Protein AF-A0A3B8V3L1-F1 (afdb_monomer_lite)

Radius of gyration: 25.11 Å; chains: 1; bounding box: 53×43×76 Å

Foldseek 3Di:
DDLLVVLVPDLPFWKAWEADPVPRDIDMDRHDPYPGGQHDNVGRGPDDQVNCVSNVVAQHDDPDQQSVCVSVVHPHRDDPDCPVVVVVVVLVVLLVCCVVVVVVLVVCCVVCVVCNLVSLVVVVVNCVRPVCCVCVVVPHDSDSVVSVVVNVVSVVVVVVVD

Secondary structure (DSSP, 8-state):
--HHHHHTT-TT--EEEEE-TTT--EEEESSS-SSEEEE-SS-S----HHHHHHTTS-S---SSHHHHHHHTT-SS---S-SHHHHHHHHHHHHHHHHHHHHHHHHHHHHH-GGGHHHHHHHHHHHHHHHHHIIIIIS---S--HHHHHHHHHHHHHHHTT-

pLDDT: mean 88.33, std 8.72, range [51.25, 97.56]

Sequence (162 aa):
DPIIARCMVTRTAMASYDKDPDTGKVTIYPDMRGEFDISDDKNVLTLNSDNAIDCGYADGIANTTDELAVLLDLPEWHEVNDSGRRIHERWQRTVKQCRDRIPRLQAELQRNPERAITLLKELLGWYNRCYPVLVYEMGLPPDPDPIRRQIEEIRRQRGNRN

Structure (mmCIF, N/CA/C/O backbone):
data_AF-A0A3B8V3L1-F1
#
_entry.id   AF-A0A3B8V3L1-F1
#
loop_
_atom_site.group_PDB
_atom_site.id
_atom_site.type_symbol
_atom_site.label_atom_id
_atom_site.label_alt_id
_atom_site.label_comp_id
_atom_site.label_asym_id
_atom_site.label_entity_id
_atom_site.label_seq_id
_atom_site.pdbx_PDB_ins_code
_atom_site.Cartn_x
_atom_site.Cartn_y
_atom_site.Cartn_z
_atom_site.occupancy
_atom_site.B_iso_or_equiv
_atom_site.auth_seq_id
_atom_site.auth_comp_id
_atom_site.auth_asym_id
_atom_site.auth_atom_id
_atom_site.pdbx_PDB_model_num
ATOM 1 N N . ASP A 1 1 ? 27.739 11.786 -13.292 1.00 56.09 1 ASP A N 1
ATOM 2 C CA . ASP A 1 1 ? 26.602 11.658 -12.359 1.00 56.09 1 ASP A CA 1
ATOM 3 C C . ASP A 1 1 ? 25.275 11.716 -13.092 1.00 56.09 1 ASP A C 1
ATOM 5 O O . ASP A 1 1 ? 25.092 12.639 -13.881 1.00 56.09 1 ASP A O 1
ATOM 9 N N . PRO A 1 2 ? 24.363 10.763 -12.852 1.00 73.25 2 PRO A N 1
ATOM 10 C CA . PRO A 1 2 ? 23.053 10.749 -13.497 1.00 73.25 2 PRO A CA 1
ATOM 11 C C . PRO A 1 2 ? 22.124 11.832 -12.915 1.00 73.25 2 PRO A C 1
ATOM 13 O O . PRO A 1 2 ? 21.862 11.847 -11.713 1.00 73.25 2 PRO A O 1
ATOM 16 N N . ILE A 1 3 ? 21.619 12.731 -13.773 1.00 79.56 3 ILE A N 1
ATOM 17 C CA . ILE A 1 3 ? 20.746 13.872 -13.410 1.00 79.56 3 ILE A CA 1
ATOM 18 C C . ILE A 1 3 ? 19.447 13.387 -12.749 1.00 79.56 3 ILE A C 1
ATOM 20 O O . ILE A 1 3 ? 19.085 13.877 -11.682 1.00 79.56 3 ILE A O 1
ATOM 24 N N . ILE A 1 4 ? 18.813 12.355 -13.314 1.00 76.06 4 ILE A N 1
ATOM 25 C CA . ILE A 1 4 ? 17.557 11.774 -12.805 1.00 76.06 4 ILE A CA 1
ATOM 26 C C . ILE A 1 4 ? 17.695 11.296 -11.348 1.00 76.06 4 ILE A C 1
ATOM 28 O O . ILE A 1 4 ? 16.819 11.551 -10.523 1.00 76.06 4 ILE A O 1
ATOM 32 N N . ALA A 1 5 ? 18.823 10.673 -10.987 1.00 75.69 5 ALA A N 1
ATOM 33 C CA . ALA A 1 5 ? 19.046 10.187 -9.622 1.00 75.69 5 ALA A CA 1
ATOM 34 C C . ALA A 1 5 ? 19.159 11.328 -8.594 1.00 75.69 5 ALA A C 1
ATOM 36 O O . ALA A 1 5 ? 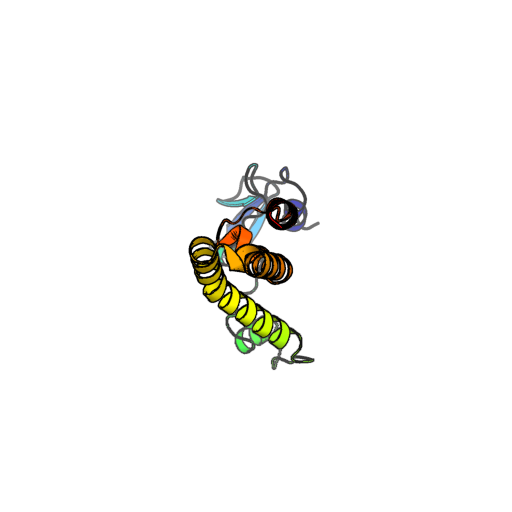18.850 11.137 -7.420 1.00 75.69 5 ALA A O 1
ATOM 37 N N . ARG A 1 6 ? 19.581 12.526 -9.022 1.00 71.50 6 ARG A N 1
ATOM 38 C CA . ARG A 1 6 ? 19.645 13.712 -8.153 1.00 71.50 6 ARG A CA 1
ATOM 39 C C . ARG A 1 6 ? 18.251 14.280 -7.876 1.00 71.50 6 ARG A C 1
ATOM 41 O O . ARG A 1 6 ? 17.988 14.695 -6.748 1.00 71.50 6 ARG A O 1
ATOM 48 N N . CYS A 1 7 ? 17.349 14.242 -8.861 1.00 69.12 7 CYS A N 1
ATOM 49 C CA . CYS A 1 7 ? 15.966 14.699 -8.701 1.00 69.12 7 CYS A CA 1
ATOM 50 C C . CYS A 1 7 ? 15.217 13.916 -7.617 1.00 69.12 7 CYS A C 1
ATOM 52 O O . CYS A 1 7 ? 14.462 14.519 -6.869 1.00 69.12 7 CYS A O 1
ATOM 54 N N . MET A 1 8 ? 15.501 12.622 -7.425 1.00 67.19 8 MET A N 1
ATOM 55 C CA . MET A 1 8 ? 14.873 11.806 -6.369 1.00 67.19 8 MET A CA 1
ATOM 56 C C . MET A 1 8 ? 15.026 12.362 -4.941 1.00 67.19 8 MET A C 1
ATOM 58 O O . MET A 1 8 ? 14.262 11.980 -4.056 1.00 67.19 8 MET A O 1
ATOM 62 N N . VAL A 1 9 ? 16.019 13.221 -4.688 1.00 63.56 9 VAL A N 1
ATOM 63 C CA . VAL A 1 9 ? 16.424 13.611 -3.327 1.00 63.56 9 VAL A CA 1
ATOM 64 C C . VAL A 1 9 ? 16.007 15.042 -2.971 1.00 63.56 9 VAL A C 1
ATOM 66 O O . VAL A 1 9 ? 15.824 15.346 -1.791 1.00 63.56 9 VAL A O 1
ATOM 69 N N . THR A 1 10 ? 15.817 15.937 -3.947 1.00 60.91 10 THR A N 1
ATOM 70 C CA . THR A 1 10 ? 15.579 17.366 -3.669 1.00 60.91 10 THR A CA 1
ATOM 71 C C . THR A 1 10 ? 14.587 18.019 -4.627 1.00 60.91 10 THR A C 1
ATOM 73 O O . THR A 1 10 ? 14.783 17.987 -5.837 1.00 60.91 10 THR A O 1
ATOM 76 N N . ARG A 1 11 ? 13.604 18.745 -4.067 1.00 61.59 11 ARG A N 1
ATOM 77 C CA . ARG A 1 11 ? 12.598 19.555 -4.794 1.00 61.59 11 ARG A CA 1
ATOM 78 C C . ARG A 1 11 ? 13.160 20.686 -5.661 1.00 61.59 11 ARG A C 1
ATOM 80 O O . ARG A 1 11 ? 12.418 21.322 -6.389 1.00 61.59 11 ARG A O 1
ATOM 87 N N . THR A 1 12 ? 14.448 20.981 -5.542 1.00 66.88 12 THR A N 1
ATOM 88 C CA . THR A 1 12 ? 15.112 22.078 -6.255 1.00 66.88 12 THR A CA 1
ATOM 89 C C . THR A 1 12 ? 15.796 21.633 -7.544 1.00 66.88 12 THR A C 1
ATOM 91 O O . THR A 1 12 ? 16.296 22.478 -8.281 1.00 66.88 12 THR A O 1
ATOM 94 N N . ALA A 1 13 ? 15.860 20.326 -7.811 1.00 78.62 13 ALA A N 1
ATOM 95 C CA . ALA A 1 13 ? 16.498 19.795 -9.005 1.00 78.62 13 ALA A CA 1
ATOM 96 C C . ALA A 1 13 ? 15.467 19.658 -10.132 1.00 78.62 13 ALA A C 1
ATOM 98 O O . ALA A 1 13 ? 14.592 18.792 -10.080 1.00 78.62 13 ALA A O 1
ATOM 99 N N . MET A 1 14 ? 15.600 20.515 -11.144 1.00 87.25 14 MET A N 1
ATOM 100 C CA . MET A 1 14 ? 14.808 20.461 -12.370 1.00 87.25 14 MET A CA 1
ATOM 101 C C . MET A 1 14 ? 15.427 19.491 -13.375 1.00 87.25 14 MET A C 1
ATOM 103 O O . MET A 1 14 ? 16.651 19.332 -13.418 1.00 87.25 14 MET A O 1
ATOM 107 N N . ALA A 1 15 ? 14.581 18.852 -14.177 1.00 89.81 15 ALA A N 1
ATOM 108 C CA . ALA A 1 15 ? 15.021 18.033 -15.293 1.00 89.81 15 ALA A CA 1
ATOM 109 C C . ALA A 1 15 ? 13.956 17.962 -16.390 1.00 89.81 15 ALA A C 1
ATOM 111 O O . ALA A 1 15 ? 12.770 17.787 -16.105 1.00 89.81 15 ALA A O 1
ATOM 112 N N . SER A 1 16 ? 14.417 18.018 -17.634 1.00 91.31 16 SER A N 1
ATOM 113 C CA . SER A 1 16 ? 13.633 17.808 -18.854 1.00 91.31 16 SER A CA 1
ATOM 114 C C . SER A 1 16 ? 14.453 17.004 -19.863 1.00 91.31 16 SER A C 1
ATOM 116 O O . SER A 1 16 ? 15.657 16.794 -19.663 1.00 91.31 16 SER A O 1
ATOM 118 N N . TYR A 1 17 ? 13.829 16.531 -20.938 1.00 92.56 17 TYR A N 1
ATOM 119 C CA . TYR A 1 17 ? 14.530 15.859 -22.027 1.00 92.56 17 TYR A CA 1
ATOM 120 C C . TYR A 1 17 ? 13.945 16.191 -23.398 1.00 92.56 17 TYR A C 1
ATOM 122 O O . TYR A 1 17 ? 12.772 16.534 -23.518 1.00 92.56 17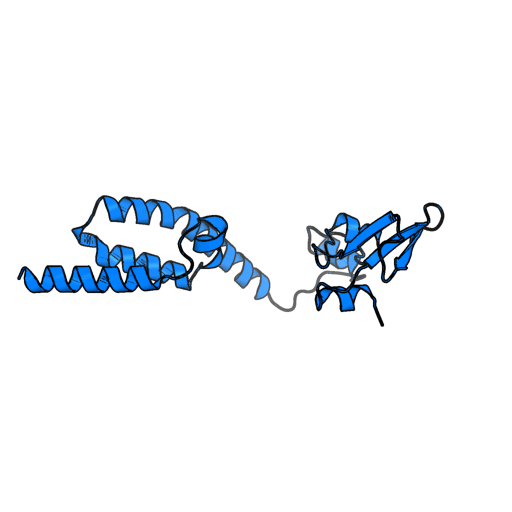 TYR A O 1
ATOM 130 N N . ASP A 1 18 ? 14.784 16.038 -24.421 1.00 93.75 18 ASP A N 1
ATOM 131 C CA . ASP A 1 18 ? 14.365 15.932 -25.819 1.00 93.75 18 ASP A CA 1
ATOM 132 C C . ASP A 1 18 ? 14.615 14.515 -26.321 1.00 93.75 18 ASP A C 1
ATOM 134 O O . ASP A 1 18 ? 15.569 13.845 -25.896 1.00 93.75 18 ASP A O 1
ATOM 138 N N . LYS A 1 19 ? 13.806 14.098 -27.292 1.00 92.31 19 LYS A N 1
ATOM 139 C CA . LYS A 1 19 ? 14.013 12.870 -28.050 1.00 92.31 19 LYS A CA 1
ATOM 140 C C . LYS A 1 19 ? 14.130 13.201 -29.526 1.00 92.31 19 LYS A C 1
ATOM 142 O O . LYS A 1 19 ? 13.224 13.773 -30.120 1.00 92.31 19 LYS A O 1
ATOM 147 N N . ASP A 1 20 ? 15.259 12.829 -30.113 1.00 91.06 20 ASP A N 1
ATOM 148 C CA . ASP A 1 20 ? 15.456 12.945 -31.553 1.00 91.06 20 ASP A CA 1
ATOM 149 C C . ASP A 1 20 ? 14.482 11.987 -32.277 1.00 91.06 20 ASP A C 1
ATOM 151 O O . ASP A 1 20 ? 14.533 10.779 -32.021 1.00 91.06 20 ASP A O 1
ATOM 155 N N . PRO A 1 21 ? 13.591 12.484 -33.154 1.00 88.12 21 PRO A N 1
ATOM 156 C CA . PRO A 1 21 ? 12.589 11.654 -33.821 1.00 88.12 21 PRO A CA 1
ATOM 157 C C . PRO A 1 21 ? 13.192 10.698 -34.860 1.00 88.12 21 PRO A C 1
ATOM 159 O O . PRO A 1 21 ? 12.596 9.657 -35.136 1.00 88.12 21 PRO A O 1
ATOM 162 N N . ASP A 1 22 ? 14.361 11.023 -35.417 1.00 89.25 22 ASP A N 1
ATOM 163 C CA . ASP A 1 22 ? 15.023 10.231 -36.454 1.00 89.25 22 ASP A CA 1
ATOM 164 C C . ASP A 1 22 ? 15.930 9.154 -35.845 1.00 89.25 22 ASP A C 1
ATOM 166 O O . ASP A 1 22 ? 16.033 8.045 -36.373 1.00 89.25 22 ASP A O 1
ATOM 170 N N . THR A 1 23 ? 16.600 9.465 -34.728 1.00 88.06 23 THR A N 1
ATOM 171 C CA . THR A 1 23 ? 17.566 8.548 -34.094 1.00 88.06 23 THR A CA 1
ATOM 172 C C . THR A 1 23 ? 17.059 7.882 -32.817 1.00 88.06 23 THR A C 1
ATOM 174 O O . THR A 1 23 ? 17.674 6.928 -32.341 1.00 88.06 23 THR A O 1
ATOM 177 N N . GLY A 1 24 ? 15.970 8.379 -32.228 1.00 84.88 24 GLY A N 1
ATOM 178 C CA . GLY A 1 24 ? 15.460 7.936 -30.928 1.00 84.88 24 GLY A CA 1
ATOM 179 C C . GLY A 1 24 ? 16.368 8.301 -29.750 1.00 84.88 24 GLY A C 1
ATOM 180 O O . GLY A 1 24 ? 16.108 7.879 -28.623 1.00 84.88 24 GLY A O 1
ATOM 181 N N . LYS A 1 25 ? 17.444 9.065 -29.982 1.00 90.12 25 LYS A N 1
ATOM 182 C CA . LYS A 1 25 ? 18.412 9.426 -28.950 1.00 90.12 25 LYS A CA 1
ATOM 183 C C . LYS A 1 25 ? 17.800 10.429 -27.978 1.00 90.12 25 LYS A C 1
ATOM 185 O O . LYS A 1 25 ? 17.396 11.524 -28.367 1.00 90.12 25 LYS A O 1
ATOM 190 N N . VAL A 1 26 ? 17.821 10.071 -26.700 1.00 92.00 26 VAL A N 1
ATOM 191 C CA . VAL A 1 26 ? 17.343 10.924 -25.612 1.00 92.00 26 VAL A CA 1
ATOM 192 C C . VAL A 1 26 ? 18.480 11.793 -25.084 1.00 92.00 26 VAL A C 1
ATOM 194 O O . VAL A 1 26 ? 19.580 11.305 -24.807 1.00 92.00 26 VAL A O 1
ATOM 197 N N . THR A 1 27 ? 18.211 13.088 -24.921 1.00 92.12 27 THR A N 1
ATOM 198 C CA . THR A 1 27 ? 19.134 14.035 -24.285 1.00 92.12 27 THR A CA 1
ATOM 199 C C . THR A 1 27 ? 18.469 14.651 -23.063 1.00 92.12 27 THR A C 1
ATOM 201 O O . THR A 1 27 ? 17.494 15.381 -23.192 1.00 92.12 27 THR A O 1
ATOM 204 N N . ILE A 1 28 ? 19.011 14.362 -21.876 1.00 90.31 28 ILE A N 1
ATOM 205 C CA . ILE A 1 28 ? 18.486 14.848 -20.592 1.00 90.31 28 ILE A CA 1
ATOM 206 C C . ILE A 1 28 ? 19.214 16.129 -20.182 1.00 90.31 28 ILE A C 1
ATOM 208 O O . ILE A 1 28 ? 20.447 16.200 -20.226 1.00 90.31 28 ILE A O 1
ATOM 212 N N . TYR A 1 29 ? 18.456 17.113 -19.711 1.00 90.88 29 TYR A N 1
ATOM 213 C CA . TYR A 1 29 ? 18.952 18.408 -19.267 1.00 90.88 29 TYR A CA 1
ATOM 214 C C . TYR A 1 29 ? 18.696 18.631 -17.771 1.00 90.88 29 TYR A C 1
ATOM 216 O O . TYR A 1 29 ? 17.691 18.159 -17.244 1.00 90.88 29 TYR A O 1
ATOM 224 N N . PRO A 1 30 ? 19.584 19.357 -17.066 1.00 88.81 30 PRO A N 1
ATOM 225 C CA . PRO A 1 30 ? 19.414 19.707 -15.652 1.00 88.81 30 PRO A CA 1
ATOM 226 C C . PRO A 1 30 ? 18.548 20.970 -15.447 1.00 88.81 30 PRO A C 1
ATOM 228 O O . PRO A 1 30 ? 18.736 21.704 -14.477 1.00 88.81 30 PRO A O 1
ATOM 231 N N . ASP A 1 31 ? 17.669 21.270 -16.402 1.00 88.75 31 ASP A N 1
ATOM 232 C CA . ASP A 1 31 ? 16.783 22.435 -16.457 1.00 88.75 31 ASP A CA 1
ATOM 233 C C . ASP A 1 31 ? 15.508 22.077 -17.252 1.00 88.75 31 ASP A C 1
ATOM 235 O O . ASP A 1 31 ? 15.311 20.911 -17.594 1.00 88.75 31 ASP A O 1
ATOM 239 N N . MET A 1 32 ? 14.640 23.057 -17.530 1.00 91.56 32 MET A N 1
ATOM 240 C CA . MET A 1 32 ? 13.347 22.882 -18.219 1.00 91.56 32 MET A CA 1
ATOM 241 C C . MET A 1 32 ? 13.393 23.268 -19.709 1.00 91.56 32 MET A C 1
ATOM 243 O O . MET A 1 32 ? 12.421 23.794 -20.243 1.00 91.56 32 MET A O 1
ATOM 247 N N . ARG A 1 33 ? 14.549 23.127 -20.372 1.00 93.06 33 ARG A N 1
ATOM 248 C CA . ARG A 1 33 ? 14.697 23.541 -21.780 1.00 93.06 33 ARG A CA 1
ATOM 249 C C . ARG A 1 33 ? 14.226 22.505 -22.803 1.00 93.06 33 ARG A C 1
ATOM 251 O O . ARG A 1 33 ? 14.087 22.870 -23.966 1.00 93.06 33 ARG A O 1
ATOM 258 N N . GLY A 1 34 ? 14.099 21.244 -22.396 1.00 90.19 34 GLY A N 1
ATOM 259 C CA . GLY A 1 34 ? 13.628 20.166 -23.259 1.00 90.19 34 GLY A CA 1
ATOM 260 C C . GLY A 1 34 ? 12.116 20.209 -23.461 1.00 90.19 34 GLY A C 1
ATOM 261 O O . GLY A 1 34 ? 11.406 20.898 -22.733 1.00 90.19 34 GLY A O 1
ATOM 262 N N . GLU A 1 35 ? 11.634 19.461 -24.445 1.00 92.31 35 GLU A N 1
ATOM 263 C CA . GLU A 1 35 ? 10.213 19.340 -24.777 1.00 92.31 35 GLU A CA 1
ATOM 264 C C . GLU A 1 35 ? 9.403 18.640 -23.675 1.00 92.31 35 GLU A C 1
ATOM 266 O O . GLU A 1 35 ? 8.240 18.983 -23.453 1.00 92.31 35 GLU A O 1
ATOM 271 N N . PHE A 1 36 ? 10.011 17.679 -22.971 1.00 90.44 36 PHE A N 1
ATOM 272 C CA . PHE A 1 36 ? 9.323 16.833 -21.996 1.00 90.44 36 PHE A CA 1
ATOM 273 C C . PHE A 1 36 ? 9.847 17.026 -20.570 1.00 90.44 36 PHE A C 1
ATOM 275 O O . PHE A 1 36 ? 11.039 16.866 -20.291 1.00 90.44 36 PHE A O 1
ATOM 282 N N . ASP A 1 37 ? 8.929 17.285 -19.640 1.00 89.88 37 ASP A N 1
ATOM 283 C CA . ASP A 1 37 ? 9.229 17.539 -18.229 1.00 89.88 37 ASP A CA 1
ATOM 284 C C . ASP A 1 37 ? 9.413 16.233 -17.429 1.00 89.88 37 ASP A C 1
ATOM 286 O O . ASP A 1 37 ? 8.586 15.320 -17.489 1.00 89.88 37 ASP A O 1
ATOM 290 N N . ILE A 1 38 ? 10.479 16.152 -16.622 1.00 87.19 38 ILE A N 1
ATOM 291 C CA . ILE A 1 38 ? 10.754 15.025 -15.705 1.00 87.19 38 ILE A CA 1
ATOM 292 C C . ILE A 1 38 ? 10.546 15.438 -14.244 1.00 87.19 38 ILE A C 1
ATOM 294 O O . ILE A 1 38 ? 10.026 14.663 -13.439 1.00 87.19 38 ILE A O 1
ATOM 298 N N . SER A 1 39 ? 11.024 16.626 -13.872 1.00 86.00 39 SER A N 1
ATOM 299 C CA . SER A 1 39 ? 10.987 17.147 -12.503 1.00 86.00 39 SER A CA 1
ATOM 300 C C . SER A 1 39 ? 10.981 18.671 -12.551 1.00 86.00 39 SER A C 1
ATOM 302 O O . SER A 1 39 ? 11.878 19.256 -13.154 1.00 86.00 39 SER A O 1
ATOM 304 N N . ASP A 1 40 ? 10.010 19.305 -11.897 1.00 84.12 40 ASP A N 1
ATOM 305 C CA . ASP A 1 40 ? 9.828 20.761 -11.869 1.00 84.12 40 ASP A CA 1
ATOM 306 C C . ASP A 1 40 ? 9.870 21.310 -10.421 1.00 84.12 40 ASP A C 1
ATOM 308 O O . ASP A 1 40 ? 10.248 20.610 -9.477 1.00 84.12 40 ASP A O 1
ATOM 312 N N . ASP A 1 41 ? 9.523 22.587 -10.229 1.00 81.81 41 ASP A N 1
ATOM 313 C CA . ASP A 1 41 ? 9.519 23.250 -8.916 1.00 81.81 41 ASP A CA 1
ATOM 314 C C . ASP A 1 41 ? 8.387 22.790 -7.972 1.00 81.81 41 ASP A C 1
ATOM 316 O O . ASP A 1 41 ? 8.391 23.116 -6.779 1.00 81.81 41 ASP A O 1
ATOM 320 N N . LYS A 1 42 ? 7.420 22.023 -8.480 1.00 79.19 42 LYS A N 1
ATOM 321 C CA . LYS A 1 42 ? 6.226 21.544 -7.766 1.00 79.19 42 LYS A CA 1
ATOM 322 C C . LYS A 1 42 ? 6.208 20.028 -7.601 1.00 79.19 42 LYS A C 1
ATOM 324 O O . LYS A 1 42 ? 5.737 19.534 -6.575 1.00 79.19 42 LYS A O 1
ATOM 329 N N . ASN A 1 43 ? 6.723 19.301 -8.581 1.00 74.31 43 ASN A N 1
ATOM 330 C CA . ASN A 1 43 ? 6.618 17.868 -8.749 1.00 74.31 43 ASN A CA 1
ATOM 331 C C . ASN A 1 43 ? 8.013 17.276 -8.919 1.00 74.31 43 ASN A C 1
ATOM 333 O O . ASN A 1 43 ? 8.721 17.532 -9.891 1.00 74.31 43 ASN A O 1
ATOM 337 N N . VAL A 1 44 ? 8.395 16.446 -7.955 1.00 79.88 44 VAL A N 1
ATOM 338 C CA . VAL A 1 44 ? 9.680 15.758 -7.980 1.00 79.88 44 VAL A CA 1
ATOM 339 C C . VAL A 1 44 ? 9.519 14.426 -8.683 1.00 79.88 44 VAL A C 1
ATOM 341 O O . VAL A 1 44 ? 8.782 13.579 -8.185 1.00 79.88 44 VAL A O 1
ATOM 344 N N . LEU A 1 45 ? 10.251 14.248 -9.784 1.00 74.75 45 LEU A N 1
ATOM 345 C CA . LEU A 1 45 ? 10.347 13.005 -10.552 1.00 74.75 45 LEU A CA 1
ATOM 346 C C . LEU A 1 45 ? 8.979 12.371 -10.878 1.00 74.75 45 LEU A C 1
ATOM 348 O O . LEU A 1 45 ? 8.537 11.420 -10.233 1.00 74.75 45 LEU A O 1
ATOM 352 N N . THR A 1 46 ? 8.329 12.864 -11.929 1.00 73.25 46 THR A N 1
ATOM 353 C CA . THR A 1 46 ? 7.012 12.402 -12.403 1.00 73.25 46 THR A CA 1
ATOM 354 C C . THR A 1 46 ? 7.105 11.441 -13.588 1.00 73.25 46 THR A C 1
ATOM 356 O O . THR A 1 46 ? 6.362 11.569 -14.560 1.00 73.25 46 THR A O 1
ATOM 359 N N . LEU A 1 47 ? 8.011 10.461 -13.535 1.00 78.12 47 LEU A N 1
ATOM 360 C CA . LEU A 1 47 ? 8.064 9.418 -14.563 1.00 78.12 47 LEU A CA 1
ATOM 361 C C . LEU A 1 47 ? 6.938 8.404 -14.330 1.00 78.12 47 LEU A C 1
ATOM 363 O O . LEU A 1 47 ? 6.976 7.613 -13.388 1.00 78.12 47 LEU A O 1
ATOM 367 N N . ASN A 1 48 ? 5.930 8.432 -15.199 1.00 81.88 48 ASN A N 1
ATOM 368 C CA . ASN A 1 48 ? 5.028 7.299 -15.387 1.00 81.88 48 ASN A CA 1
ATOM 369 C C . ASN A 1 48 ? 5.689 6.260 -16.320 1.00 81.88 48 ASN A C 1
ATOM 371 O O . ASN A 1 48 ? 6.780 6.489 -16.845 1.00 81.88 48 ASN A O 1
ATOM 375 N N . SER A 1 49 ? 5.048 5.107 -16.509 1.00 82.06 49 SER A N 1
ATOM 376 C CA . SER A 1 49 ? 5.611 4.010 -17.307 1.00 82.06 49 SER A CA 1
ATOM 377 C C . SER A 1 49 ? 5.900 4.406 -18.760 1.00 82.06 49 SER A C 1
ATOM 379 O O . SER A 1 49 ? 6.949 4.036 -19.282 1.00 82.06 49 SER A O 1
ATOM 381 N N . ASP A 1 50 ? 5.025 5.199 -19.380 1.00 83.94 50 ASP A N 1
ATOM 382 C CA . ASP A 1 50 ? 5.173 5.629 -20.775 1.00 83.94 50 ASP A CA 1
ATOM 383 C C . ASP A 1 50 ? 6.363 6.582 -20.936 1.00 83.94 50 ASP A C 1
ATOM 385 O O . ASP A 1 50 ? 7.229 6.361 -21.780 1.00 83.94 50 ASP A O 1
ATOM 389 N N . ASN A 1 51 ? 6.470 7.586 -20.063 1.00 83.75 51 ASN A N 1
ATOM 390 C CA . ASN A 1 51 ? 7.570 8.548 -20.079 1.00 83.75 51 ASN A CA 1
ATOM 391 C C . ASN A 1 51 ? 8.904 7.875 -19.730 1.00 83.75 51 ASN A C 1
ATOM 393 O O . ASN A 1 51 ? 9.943 8.261 -20.257 1.00 83.75 51 ASN A O 1
ATOM 397 N N . ALA A 1 52 ? 8.899 6.866 -18.850 1.00 86.62 52 ALA A N 1
ATOM 398 C CA . ALA A 1 52 ? 10.104 6.121 -18.493 1.00 86.62 52 ALA A CA 1
ATOM 399 C C . ALA A 1 52 ? 10.656 5.317 -19.678 1.00 86.62 52 ALA A C 1
ATOM 401 O O . ALA A 1 52 ? 11.871 5.286 -19.870 1.00 86.62 52 ALA A O 1
ATOM 402 N N . ILE A 1 53 ? 9.782 4.709 -20.487 1.00 88.25 53 ILE A N 1
ATOM 403 C CA . ILE A 1 53 ? 10.187 4.066 -21.744 1.00 88.25 53 ILE A CA 1
ATOM 404 C C . ILE A 1 53 ? 10.648 5.125 -22.744 1.00 88.25 53 ILE A C 1
ATOM 406 O O . ILE A 1 53 ? 11.695 4.977 -23.372 1.00 88.25 53 ILE A O 1
ATOM 410 N N . ASP A 1 54 ? 9.888 6.210 -22.887 1.00 87.44 54 ASP A N 1
ATOM 411 C CA . ASP A 1 54 ? 10.165 7.220 -23.901 1.00 87.44 54 ASP A CA 1
ATOM 412 C C . ASP A 1 54 ? 11.534 7.889 -23.710 1.00 87.44 54 ASP A C 1
ATOM 414 O O . ASP A 1 54 ? 12.287 8.009 -24.682 1.00 87.44 54 ASP A O 1
ATOM 418 N N . CYS A 1 55 ? 11.890 8.218 -22.461 1.00 86.56 55 CYS A N 1
ATOM 419 C CA . CYS A 1 55 ? 13.193 8.781 -22.102 1.00 86.56 55 CYS A CA 1
ATOM 420 C C . CYS A 1 55 ? 14.313 7.732 -21.937 1.00 86.56 55 CYS A C 1
ATOM 422 O O . CYS A 1 55 ? 15.433 8.083 -21.557 1.00 86.56 55 CYS A O 1
ATOM 424 N N . GLY A 1 56 ? 14.041 6.455 -22.233 1.00 84.62 56 GLY A N 1
ATOM 425 C CA . GLY A 1 56 ? 15.031 5.375 -22.191 1.00 84.62 56 GLY A CA 1
ATOM 426 C C . GLY A 1 56 ? 15.500 5.004 -20.782 1.00 84.62 56 GLY A C 1
ATOM 427 O O . GLY A 1 56 ? 16.593 4.468 -20.616 1.00 84.62 56 GLY A O 1
ATOM 428 N N . TYR A 1 57 ? 14.709 5.325 -19.757 1.00 84.31 57 TYR A N 1
ATOM 429 C CA . TYR A 1 57 ? 14.981 4.945 -18.370 1.00 84.31 57 TYR A CA 1
ATOM 430 C C . TYR A 1 57 ? 14.469 3.535 -18.033 1.00 84.31 57 TYR A C 1
ATOM 432 O O . TYR A 1 57 ? 14.961 2.911 -17.094 1.00 84.31 57 TYR A O 1
ATOM 440 N N . ALA A 1 58 ? 13.486 3.040 -18.785 1.00 86.81 58 ALA A N 1
ATOM 441 C CA . ALA A 1 58 ? 12.970 1.682 -18.691 1.00 86.81 58 ALA A CA 1
ATOM 442 C C . ALA A 1 58 ? 13.056 0.981 -20.052 1.00 86.81 58 ALA A C 1
ATOM 444 O O . ALA A 1 58 ? 12.711 1.569 -21.075 1.00 86.81 58 ALA A O 1
ATOM 445 N N . ASP A 1 59 ? 13.441 -0.295 -20.041 1.00 84.00 59 ASP A N 1
ATOM 446 C CA . ASP A 1 59 ? 13.539 -1.121 -21.253 1.00 84.00 59 ASP A CA 1
ATOM 447 C C . ASP A 1 59 ? 12.168 -1.633 -21.739 1.00 84.00 59 ASP A C 1
ATOM 449 O O . ASP A 1 59 ? 12.021 -2.075 -22.876 1.00 84.00 59 ASP A O 1
ATOM 453 N N . GLY A 1 60 ? 11.135 -1.558 -20.892 1.00 87.44 60 GLY A N 1
ATOM 454 C CA . GLY A 1 60 ? 9.772 -1.945 -21.242 1.00 87.44 60 GLY A CA 1
ATOM 455 C C . GLY A 1 60 ? 8.842 -2.085 -20.039 1.00 87.44 60 GLY A C 1
ATOM 456 O O . GLY A 1 60 ? 9.201 -1.785 -18.899 1.00 87.44 60 GLY A O 1
ATOM 457 N N . ILE A 1 61 ? 7.627 -2.565 -20.306 1.00 88.81 61 ILE A N 1
ATOM 458 C CA . ILE A 1 61 ? 6.627 -2.938 -19.298 1.00 88.81 61 ILE A CA 1
ATOM 459 C C . ILE A 1 61 ? 6.357 -4.432 -19.452 1.00 88.81 61 ILE A C 1
ATOM 461 O O . ILE A 1 61 ? 6.048 -4.891 -20.548 1.00 88.81 61 ILE A O 1
ATOM 465 N N . ALA A 1 62 ? 6.431 -5.173 -18.349 1.00 89.31 62 ALA A N 1
ATOM 466 C CA . ALA A 1 62 ? 6.072 -6.583 -18.302 1.00 89.31 62 ALA A CA 1
ATOM 467 C C . ALA A 1 62 ? 4.863 -6.804 -17.389 1.00 89.31 62 ALA A C 1
ATOM 469 O O . ALA A 1 62 ? 4.833 -6.341 -16.248 1.00 89.31 62 ALA A O 1
ATOM 470 N N . ASN A 1 63 ? 3.885 -7.556 -17.886 1.00 86.56 63 ASN A N 1
ATOM 471 C CA . ASN A 1 63 ? 2.703 -8.001 -17.148 1.00 86.56 63 ASN A CA 1
ATOM 472 C C . ASN A 1 63 ? 2.821 -9.462 -16.692 1.00 86.56 63 ASN A C 1
ATOM 474 O O . ASN A 1 63 ? 2.040 -9.917 -15.853 1.00 86.56 63 ASN A O 1
ATOM 478 N N . THR A 1 64 ? 3.791 -10.204 -17.233 1.00 87.88 64 THR A N 1
ATOM 479 C CA . THR A 1 64 ? 4.073 -11.601 -16.884 1.00 87.88 64 THR A CA 1
ATOM 480 C C . THR A 1 64 ? 5.553 -11.801 -16.566 1.00 87.88 64 THR A C 1
ATOM 482 O O . THR A 1 64 ? 6.403 -10.989 -16.928 1.00 87.88 64 THR A O 1
ATOM 485 N N . THR A 1 65 ? 5.881 -12.895 -15.876 1.00 86.44 65 THR A N 1
ATOM 486 C CA . THR A 1 65 ? 7.281 -13.261 -15.609 1.00 86.44 65 THR A CA 1
ATOM 487 C C . THR A 1 65 ? 8.046 -13.600 -16.881 1.00 86.44 65 THR A C 1
ATOM 489 O O . THR A 1 65 ? 9.250 -13.384 -16.926 1.00 86.44 65 THR A O 1
ATOM 492 N N . ASP A 1 66 ? 7.352 -14.087 -17.908 1.00 87.12 66 ASP A N 1
ATOM 493 C CA . ASP A 1 66 ? 7.957 -14.438 -19.191 1.00 87.12 66 ASP A CA 1
ATOM 494 C C . ASP A 1 66 ? 8.299 -13.168 -19.978 1.00 87.12 66 ASP A C 1
ATOM 496 O O . ASP A 1 66 ? 9.416 -13.030 -20.465 1.00 87.12 66 ASP A O 1
ATOM 500 N N . GLU A 1 67 ? 7.384 -12.189 -20.010 1.00 89.81 67 GLU A N 1
ATOM 501 C CA . GLU A 1 67 ? 7.662 -10.853 -20.557 1.00 89.81 67 GLU A CA 1
ATOM 502 C C . GLU A 1 67 ? 8.828 -10.183 -19.817 1.00 89.81 67 GLU A C 1
ATOM 504 O O . GLU A 1 67 ? 9.707 -9.597 -20.444 1.00 89.81 67 GLU A O 1
ATOM 509 N N . LEU A 1 68 ? 8.875 -10.310 -18.487 1.00 89.62 68 LEU A N 1
ATOM 510 C CA . LEU A 1 68 ? 9.965 -9.757 -17.684 1.00 89.62 68 LEU A CA 1
ATOM 511 C C . LEU A 1 68 ? 11.300 -10.461 -17.959 1.00 89.62 68 LEU A C 1
ATOM 513 O O . LEU A 1 68 ? 12.326 -9.794 -18.027 1.00 89.62 68 LEU A O 1
ATOM 517 N N . ALA A 1 69 ? 11.306 -11.787 -18.121 1.00 88.94 69 ALA A N 1
ATOM 518 C CA . ALA A 1 69 ? 12.515 -12.539 -18.446 1.00 88.94 69 ALA A CA 1
ATOM 519 C C . ALA A 1 69 ? 13.107 -12.090 -19.787 1.00 88.94 69 ALA A C 1
ATOM 521 O O . ALA A 1 69 ? 14.313 -11.873 -19.863 1.00 88.94 69 ALA A O 1
ATOM 522 N N . VAL A 1 70 ? 12.259 -11.862 -20.798 1.00 89.00 70 VAL A N 1
ATOM 523 C CA . VAL A 1 70 ? 12.684 -11.313 -22.094 1.00 89.00 70 VAL A CA 1
ATOM 524 C C . VAL A 1 70 ? 13.314 -9.928 -21.932 1.00 89.00 70 VAL A C 1
ATOM 526 O O . VAL A 1 70 ? 14.380 -9.695 -22.486 1.00 89.00 70 VAL A O 1
ATOM 529 N N . LEU A 1 71 ? 12.712 -9.028 -21.141 1.00 89.62 71 LEU A N 1
ATOM 530 C CA . LEU A 1 71 ? 13.274 -7.689 -20.891 1.00 89.62 71 LEU A CA 1
ATOM 531 C C . LEU A 1 71 ? 14.614 -7.714 -20.138 1.00 89.62 71 LEU A C 1
ATOM 533 O O . LEU A 1 71 ? 15.394 -6.776 -20.245 1.00 89.62 71 LEU A O 1
ATOM 537 N N . LEU A 1 72 ? 14.874 -8.765 -19.361 1.00 87.94 72 LEU A N 1
ATOM 538 C CA . LEU A 1 72 ? 16.115 -8.943 -18.605 1.00 87.94 72 LEU A CA 1
ATOM 539 C C . LEU A 1 72 ? 17.166 -9.775 -19.362 1.00 87.94 72 LEU A C 1
ATOM 541 O O . LEU A 1 72 ? 18.170 -10.156 -18.757 1.00 87.94 72 LEU A O 1
ATOM 545 N N . ASP A 1 73 ? 16.927 -10.094 -20.640 1.00 90.00 73 ASP A N 1
ATOM 546 C CA . ASP A 1 73 ? 17.750 -11.002 -21.454 1.00 90.00 73 ASP A CA 1
ATOM 547 C C . ASP A 1 73 ? 17.995 -12.369 -20.778 1.00 90.00 73 ASP A C 1
ATOM 549 O O . ASP A 1 73 ? 19.058 -12.989 -20.901 1.00 90.00 73 ASP A O 1
ATOM 553 N N . LEU A 1 74 ? 16.998 -12.864 -20.039 1.00 87.56 74 LEU A N 1
ATOM 554 C CA . LEU A 1 74 ? 17.045 -14.161 -19.372 1.00 87.56 74 LEU A CA 1
ATOM 555 C C . LEU A 1 74 ? 16.421 -15.250 -20.261 1.00 87.56 74 LEU A C 1
ATOM 557 O O . LEU A 1 74 ? 15.330 -15.054 -20.796 1.00 87.56 74 LEU A O 1
ATOM 561 N N . PRO A 1 75 ? 17.056 -16.433 -20.385 1.00 84.38 75 PRO A N 1
ATOM 562 C CA . PRO A 1 75 ? 16.519 -17.533 -21.189 1.00 84.38 75 PRO A CA 1
ATOM 563 C C . PRO A 1 75 ? 15.230 -18.127 -20.602 1.00 84.38 75 PRO A C 1
ATOM 565 O O . PRO A 1 75 ? 14.390 -18.628 -21.343 1.00 84.38 75 PRO A O 1
ATOM 568 N N . GLU A 1 76 ? 15.073 -18.071 -19.278 1.00 82.56 76 GLU A N 1
ATOM 569 C CA . GLU A 1 76 ? 13.856 -18.433 -18.555 1.00 82.56 76 GLU A CA 1
ATOM 570 C C . GLU A 1 76 ? 13.793 -17.679 -17.220 1.00 82.56 76 GLU A C 1
ATOM 572 O O . GLU A 1 76 ? 14.821 -17.283 -16.658 1.00 82.56 76 GLU A O 1
ATOM 577 N N . TRP A 1 77 ? 12.585 -17.483 -16.691 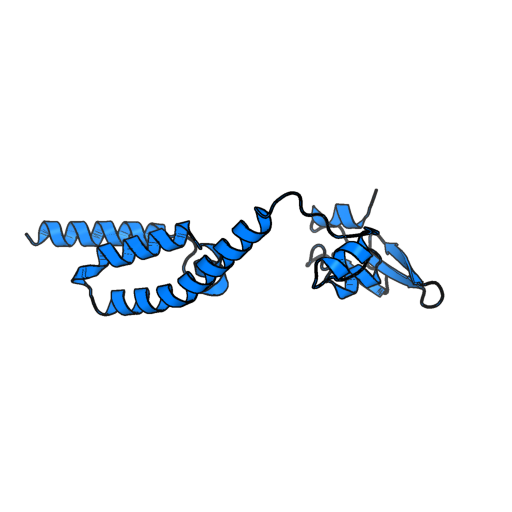1.00 84.75 77 TRP A N 1
ATOM 578 C CA . TRP A 1 77 ? 12.413 -16.902 -15.363 1.00 84.75 77 TRP A CA 1
ATOM 579 C C . TRP A 1 77 ? 12.789 -17.916 -14.279 1.00 84.75 77 TRP A C 1
ATOM 581 O O . TRP A 1 77 ? 12.154 -18.962 -14.149 1.00 84.75 77 TRP A O 1
ATOM 591 N N . HIS A 1 78 ? 13.769 -17.575 -13.442 1.00 80.44 78 HIS A N 1
ATOM 592 C CA . HIS A 1 78 ? 14.171 -18.411 -12.315 1.00 80.44 78 HIS A CA 1
ATOM 593 C C . HIS A 1 78 ? 13.886 -17.719 -10.976 1.00 80.44 78 HIS A C 1
ATOM 595 O O . HIS A 1 78 ? 14.583 -16.789 -10.567 1.00 80.44 78 HIS A O 1
ATOM 601 N N . GLU A 1 79 ? 12.891 -18.219 -10.243 1.00 80.56 79 GLU A N 1
ATOM 602 C CA . GLU A 1 79 ? 12.552 -17.733 -8.904 1.00 80.56 79 GLU A CA 1
ATOM 603 C C . GLU A 1 79 ? 13.156 -18.649 -7.829 1.00 80.56 79 GLU A C 1
ATOM 605 O O . GLU A 1 79 ? 12.855 -19.838 -7.768 1.00 80.56 79 GLU A O 1
ATOM 610 N N . VAL A 1 80 ? 14.010 -18.100 -6.956 1.00 80.25 80 VAL A N 1
ATOM 611 C CA . VAL A 1 80 ? 14.746 -18.884 -5.940 1.00 80.25 80 VAL A CA 1
ATOM 612 C C . VAL A 1 80 ? 13.811 -19.523 -4.902 1.00 80.25 80 VAL A C 1
ATOM 614 O O . VAL A 1 80 ? 14.119 -20.579 -4.352 1.00 80.25 80 VAL A O 1
ATOM 617 N N . ASN A 1 81 ? 12.678 -18.884 -4.600 1.00 84.00 81 ASN A N 1
ATOM 618 C CA . ASN A 1 81 ? 11.614 -19.427 -3.756 1.00 84.00 81 ASN A CA 1
ATOM 619 C C . ASN A 1 81 ? 10.308 -18.639 -3.943 1.00 84.00 81 ASN A C 1
ATOM 621 O O . ASN A 1 81 ? 10.308 -17.522 -4.442 1.00 84.00 81 ASN A O 1
ATOM 625 N N . ASP A 1 82 ? 9.199 -19.187 -3.454 1.00 86.38 82 ASP A N 1
ATOM 626 C CA . ASP A 1 82 ? 7.868 -18.582 -3.567 1.00 86.38 82 ASP A CA 1
ATOM 627 C C . ASP A 1 82 ? 7.531 -17.578 -2.444 1.00 86.38 82 ASP A C 1
ATOM 629 O O . ASP A 1 82 ? 6.367 -17.208 -2.258 1.00 86.38 82 ASP A O 1
ATOM 633 N N . SER A 1 83 ? 8.521 -17.127 -1.661 1.00 85.56 83 SER A N 1
ATOM 634 C CA . SER A 1 83 ? 8.268 -16.281 -0.485 1.00 85.56 83 SER A CA 1
ATOM 635 C C . SER A 1 83 ? 7.625 -14.944 -0.859 1.00 85.56 83 SER A C 1
ATOM 637 O O . SER A 1 83 ? 6.662 -14.529 -0.207 1.00 85.56 83 SER A O 1
ATOM 639 N N . GLY A 1 84 ? 8.090 -14.313 -1.943 1.00 84.50 84 GLY A N 1
ATOM 640 C CA . GLY A 1 84 ? 7.529 -13.071 -2.472 1.00 84.50 84 GLY A CA 1
ATOM 641 C C . GLY A 1 84 ? 6.069 -13.238 -2.889 1.00 84.50 84 GLY A C 1
ATOM 642 O O . GLY A 1 84 ? 5.211 -12.472 -2.442 1.00 84.50 84 GLY A O 1
ATOM 643 N N . ARG A 1 85 ? 5.7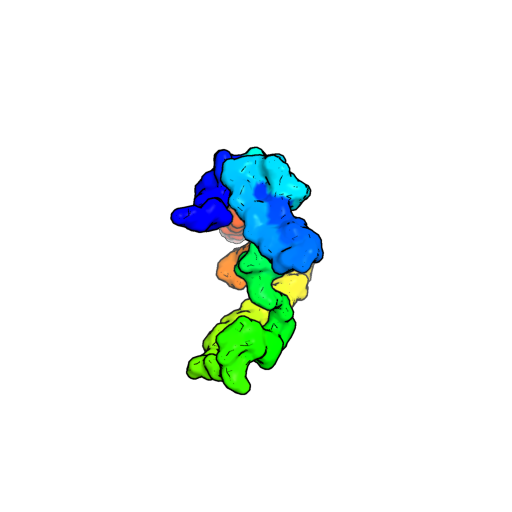56 -14.300 -3.648 1.00 86.62 85 ARG A N 1
ATOM 644 C CA . ARG A 1 85 ? 4.375 -14.629 -4.044 1.00 86.62 85 ARG A CA 1
ATOM 645 C C . ARG A 1 85 ? 3.478 -14.856 -2.836 1.00 86.62 85 ARG A C 1
ATOM 647 O O . ARG A 1 85 ? 2.403 -14.268 -2.753 1.00 86.62 85 ARG A O 1
ATOM 654 N N . ARG A 1 86 ? 3.938 -15.618 -1.841 1.00 90.31 86 ARG A N 1
ATOM 655 C CA . ARG A 1 86 ? 3.171 -15.863 -0.608 1.00 90.31 86 ARG A CA 1
ATOM 656 C C . ARG A 1 86 ? 2.905 -14.585 0.182 1.00 90.31 86 ARG A C 1
ATOM 658 O O . ARG A 1 86 ? 1.811 -14.433 0.729 1.00 90.31 86 ARG A O 1
ATOM 665 N N . ILE A 1 87 ? 3.884 -13.681 0.272 1.00 90.69 87 ILE A N 1
ATOM 666 C CA . ILE A 1 87 ? 3.712 -12.372 0.918 1.00 90.69 87 ILE A CA 1
ATOM 667 C C . ILE A 1 87 ? 2.658 -11.563 0.162 1.00 90.69 87 ILE A C 1
ATOM 669 O O . ILE A 1 87 ? 1.716 -11.072 0.786 1.00 90.69 87 ILE A O 1
ATOM 673 N N . HIS A 1 88 ? 2.771 -11.488 -1.167 1.00 89.94 88 HIS A N 1
ATOM 674 C CA . HIS A 1 88 ? 1.819 -10.782 -2.017 1.00 89.94 88 HIS A CA 1
ATOM 675 C C . HIS A 1 88 ? 0.397 -11.343 -1.870 1.00 89.94 88 HIS A C 1
ATOM 677 O O . HIS A 1 88 ? -0.528 -10.607 -1.535 1.00 89.94 88 HIS A O 1
ATOM 683 N N . GLU A 1 89 ? 0.209 -12.651 -2.030 1.00 94.06 89 GLU A N 1
ATOM 684 C CA . GLU A 1 89 ? -1.095 -13.307 -1.898 1.00 94.06 89 GLU A CA 1
ATOM 685 C C . GLU A 1 89 ? -1.708 -13.116 -0.507 1.00 94.06 89 GLU A C 1
ATOM 687 O O . GLU A 1 89 ? -2.907 -12.846 -0.371 1.00 94.06 89 GLU A O 1
ATOM 692 N N . ARG A 1 90 ? -0.897 -13.245 0.553 1.00 94.19 90 ARG A N 1
ATOM 693 C CA . ARG A 1 90 ? -1.351 -13.024 1.931 1.00 94.19 90 ARG A CA 1
ATOM 694 C C . ARG A 1 90 ? -1.775 -11.573 2.140 1.00 94.19 9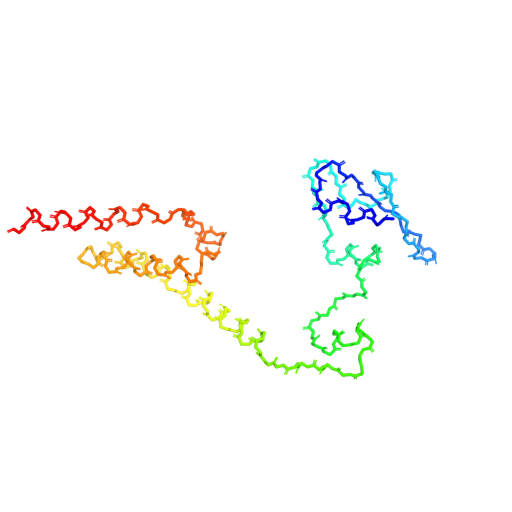0 ARG A C 1
ATOM 696 O O . ARG A 1 90 ? -2.791 -11.335 2.801 1.00 94.19 90 ARG A O 1
ATOM 703 N N . TRP A 1 91 ? -1.033 -10.624 1.578 1.00 94.19 91 TRP A N 1
ATOM 704 C CA . TRP A 1 91 ? -1.380 -9.210 1.625 1.00 94.19 91 TRP A CA 1
ATOM 705 C C . TRP A 1 91 ? -2.691 -8.936 0.883 1.00 94.19 91 TRP A C 1
ATOM 707 O O . TRP A 1 91 ? -3.623 -8.420 1.495 1.00 94.19 91 TRP A O 1
ATOM 717 N N . GLN A 1 92 ? -2.832 -9.389 -0.367 1.00 95.56 92 GLN A N 1
ATOM 718 C CA . GLN A 1 92 ? -4.064 -9.228 -1.152 1.00 95.56 92 GLN A CA 1
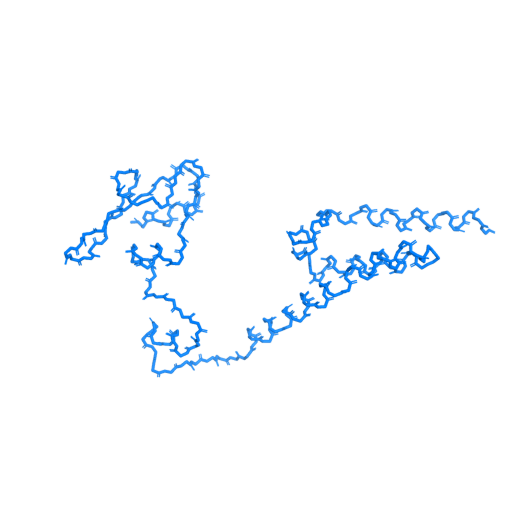ATOM 719 C C . GLN A 1 92 ? -5.287 -9.823 -0.441 1.00 95.56 92 GLN A C 1
ATOM 721 O O . GLN A 1 92 ? -6.358 -9.213 -0.386 1.00 95.56 92 GLN A O 1
ATOM 726 N N . ARG A 1 93 ? -5.126 -10.992 0.190 1.00 96.56 93 ARG A N 1
ATOM 727 C CA . ARG A 1 93 ? -6.174 -11.602 1.018 1.00 96.56 93 ARG A CA 1
ATOM 728 C C . ARG A 1 93 ? -6.537 -10.732 2.222 1.00 96.56 93 ARG A C 1
ATOM 730 O O . ARG A 1 93 ? -7.721 -10.582 2.516 1.00 96.56 93 ARG A O 1
ATOM 737 N N . THR A 1 94 ? -5.545 -10.160 2.901 1.00 96.81 94 THR A N 1
ATOM 738 C CA . THR A 1 94 ? -5.750 -9.255 4.046 1.00 96.81 94 THR A CA 1
ATOM 739 C C . THR A 1 94 ? -6.489 -7.987 3.620 1.00 96.81 94 THR A C 1
ATOM 741 O O . THR A 1 94 ? -7.461 -7.610 4.273 1.00 96.81 94 THR A O 1
ATOM 744 N N . VAL A 1 95 ? -6.103 -7.386 2.490 1.00 97.12 95 VAL A N 1
ATOM 745 C CA . VAL A 1 95 ? -6.775 -6.220 1.896 1.00 97.12 95 VAL A CA 1
ATOM 746 C C . VAL A 1 95 ? -8.237 -6.537 1.591 1.00 97.12 95 VAL A C 1
ATOM 748 O O . VAL A 1 95 ? -9.129 -5.804 2.019 1.00 97.12 95 VAL A O 1
ATOM 751 N N . LYS A 1 96 ? -8.510 -7.665 0.923 1.00 96.75 96 LYS A N 1
ATOM 752 C CA . LYS A 1 96 ? -9.881 -8.098 0.616 1.00 96.75 96 LYS A CA 1
ATOM 753 C C . LYS A 1 96 ? -10.720 -8.282 1.884 1.00 96.75 96 LYS A C 1
ATOM 755 O O . LYS A 1 96 ? -11.808 -7.726 1.989 1.00 96.75 96 LYS A O 1
ATOM 760 N N . GLN A 1 97 ? -10.195 -9.005 2.876 1.00 97.00 97 GLN A N 1
ATOM 761 C CA . GLN A 1 97 ? -10.888 -9.210 4.152 1.00 97.00 97 GLN A CA 1
ATOM 762 C C . GLN A 1 97 ? -11.149 -7.893 4.889 1.00 97.00 97 GLN A C 1
ATOM 764 O O . GLN A 1 97 ? -12.211 -7.729 5.486 1.00 97.00 97 GLN A O 1
ATOM 769 N N . CYS A 1 98 ? -10.206 -6.952 4.835 1.00 97.12 98 CYS A N 1
ATOM 770 C CA . CYS A 1 98 ? -10.365 -5.623 5.408 1.00 97.12 98 CYS A CA 1
ATOM 771 C C . CYS A 1 98 ? -11.520 -4.864 4.736 1.00 97.12 98 CYS A C 1
ATOM 773 O O . CYS A 1 98 ? -12.411 -4.370 5.430 1.00 97.12 98 CYS A O 1
ATOM 775 N N . ARG A 1 99 ? -11.544 -4.829 3.395 1.00 95.69 99 ARG A N 1
ATOM 776 C CA . ARG A 1 99 ? -12.607 -4.191 2.595 1.00 95.69 99 ARG A CA 1
ATOM 777 C C . ARG A 1 99 ? -13.994 -4.743 2.905 1.00 95.69 99 ARG A C 1
ATOM 779 O O . ARG A 1 99 ? -14.940 -3.972 3.025 1.00 95.69 99 ARG A O 1
ATOM 786 N N . ASP A 1 100 ? -14.093 -6.045 3.145 1.00 96.12 100 ASP A N 1
ATOM 787 C CA . ASP A 1 100 ? -15.364 -6.681 3.488 1.00 96.12 100 ASP A CA 1
ATOM 788 C C . ASP A 1 100 ? -15.762 -6.482 4.964 1.00 96.12 100 ASP A C 1
ATOM 790 O O . ASP A 1 100 ? -16.947 -6.332 5.283 1.00 96.12 100 ASP A O 1
ATOM 794 N N . ARG A 1 101 ? -14.795 -6.519 5.895 1.00 96.56 101 ARG A N 1
ATOM 795 C CA . ARG A 1 101 ? -15.071 -6.541 7.342 1.00 96.56 101 ARG A CA 1
ATOM 796 C C . ARG A 1 101 ? -15.294 -5.156 7.935 1.00 96.56 101 ARG A C 1
ATOM 798 O O . ARG A 1 101 ? -16.193 -5.028 8.765 1.00 96.56 101 ARG A O 1
ATOM 805 N N . ILE A 1 102 ? -14.523 -4.140 7.542 1.00 96.19 102 ILE A N 1
ATOM 806 C CA . ILE A 1 102 ? -14.581 -2.808 8.174 1.00 96.19 102 ILE A CA 1
ATOM 807 C C . ILE A 1 102 ? -15.975 -2.160 8.074 1.00 96.19 102 ILE A C 1
ATOM 809 O O . ILE A 1 102 ? -16.489 -1.754 9.120 1.00 96.19 102 ILE A O 1
ATOM 813 N N . PRO A 1 103 ? -16.659 -2.141 6.910 1.00 95.00 103 PRO A N 1
ATOM 814 C CA . PRO A 1 103 ? -18.005 -1.566 6.819 1.00 95.00 103 PRO A CA 1
ATOM 815 C C . PRO A 1 103 ? -19.022 -2.287 7.715 1.00 95.00 103 PRO A C 1
ATOM 817 O O . PRO A 1 103 ? -19.861 -1.662 8.365 1.00 95.00 103 PRO A O 1
ATOM 820 N N . ARG A 1 104 ? -18.922 -3.622 7.807 1.00 96.00 104 ARG A N 1
ATOM 821 C CA . ARG A 1 104 ? -19.787 -4.437 8.676 1.00 96.00 104 ARG A CA 1
ATOM 822 C C . ARG A 1 104 ? -19.513 -4.161 10.150 1.00 96.00 104 ARG A C 1
ATOM 824 O O . ARG A 1 104 ? -20.454 -4.019 10.920 1.00 96.00 104 ARG A O 1
ATOM 831 N N . LEU A 1 105 ? -18.242 -4.036 10.526 1.00 95.44 105 LEU A N 1
ATOM 832 C CA . LEU A 1 105 ? -17.824 -3.718 11.888 1.00 95.44 105 LEU A CA 1
ATOM 833 C C . LEU A 1 105 ? -18.370 -2.351 12.326 1.00 95.44 105 LEU A C 1
ATOM 835 O O . LEU A 1 105 ? -18.923 -2.244 13.417 1.00 95.44 105 LEU A O 1
ATOM 839 N N . GLN A 1 106 ? -18.282 -1.326 11.472 1.00 92.38 106 GLN A N 1
ATOM 840 C CA . GLN A 1 106 ? -18.842 0.001 11.759 1.00 92.38 106 GLN A CA 1
ATOM 841 C C . GLN A 1 106 ? -20.368 -0.045 11.939 1.00 92.38 106 GLN A C 1
ATOM 843 O O . GLN A 1 106 ? -20.894 0.539 12.888 1.00 92.38 106 GLN A O 1
ATOM 848 N N . ALA A 1 107 ? -21.079 -0.791 11.088 1.00 94.56 107 ALA A N 1
ATOM 849 C CA . ALA A 1 107 ? -22.521 -0.990 11.229 1.00 94.56 107 ALA A CA 1
ATOM 850 C C . ALA A 1 107 ? -22.887 -1.767 12.511 1.00 94.56 107 ALA A C 1
ATOM 852 O O . ALA A 1 107 ? -23.851 -1.426 13.198 1.00 94.56 107 ALA A O 1
ATOM 853 N N . GLU A 1 108 ? -22.114 -2.797 12.865 1.00 96.06 108 GLU A N 1
ATOM 854 C CA . GLU A 1 108 ? -22.284 -3.557 14.108 1.00 96.06 108 GLU A CA 1
ATOM 855 C C . GLU A 1 108 ? -22.056 -2.681 15.343 1.00 96.06 108 GLU A C 1
ATOM 857 O O . GLU A 1 108 ? -22.802 -2.815 16.312 1.00 96.06 108 GLU A O 1
ATOM 862 N N . LEU A 1 109 ? -21.076 -1.774 15.302 1.00 93.69 109 LEU A N 1
ATOM 863 C CA . LEU A 1 109 ? -20.751 -0.869 16.404 1.00 93.69 109 LEU A CA 1
ATOM 864 C C . LEU A 1 109 ? -21.905 0.093 16.715 1.00 93.69 109 LEU A C 1
ATOM 866 O O . LEU A 1 109 ? -22.182 0.354 17.882 1.00 93.69 109 LEU A O 1
ATOM 870 N N . GLN A 1 110 ? -22.599 0.580 15.683 1.00 89.75 110 GLN A N 1
ATOM 871 C CA . GLN A 1 110 ? -23.776 1.441 15.843 1.00 89.75 110 GLN A CA 1
ATOM 872 C C . GLN A 1 110 ? -24.984 0.683 16.411 1.00 89.75 110 GLN A C 1
ATOM 874 O O . GLN A 1 110 ? -25.761 1.247 17.176 1.00 89.75 110 GLN A O 1
ATOM 879 N N . ARG A 1 111 ? -25.151 -0.591 16.034 1.00 94.31 111 ARG A N 1
ATOM 880 C CA . ARG A 1 111 ? -26.322 -1.403 16.404 1.00 94.31 111 ARG A CA 1
ATOM 881 C C . ARG A 1 111 ? -26.195 -2.103 17.757 1.00 94.31 111 ARG A C 1
ATOM 883 O O . ARG A 1 111 ? -27.216 -2.377 18.372 1.00 94.31 111 ARG A O 1
ATOM 890 N N . ASN A 1 112 ? -24.972 -2.409 18.195 1.00 93.50 112 ASN A N 1
ATOM 891 C CA . ASN A 1 112 ? -24.699 -3.286 19.341 1.00 93.50 112 ASN A CA 1
ATOM 892 C C . ASN A 1 112 ? -23.806 -2.581 20.384 1.00 93.50 112 ASN A C 1
ATOM 894 O O . ASN A 1 112 ? -22.628 -2.941 20.548 1.00 93.50 112 ASN A O 1
ATOM 898 N N . PRO A 1 113 ? -24.314 -1.554 21.094 1.00 86.56 113 PRO A N 1
ATOM 899 C CA . PRO A 1 113 ? -23.531 -0.790 22.072 1.00 86.56 113 PRO A CA 1
ATOM 900 C C . PRO A 1 113 ? -22.988 -1.657 23.226 1.00 86.56 113 PRO A C 1
ATOM 902 O O . PRO A 1 113 ? -21.937 -1.369 23.807 1.00 86.56 113 PRO A O 1
ATOM 905 N N . GLU A 1 114 ? -23.645 -2.769 23.546 1.00 90.75 114 GLU A N 1
ATOM 906 C CA . GLU A 1 114 ? -23.200 -3.745 24.538 1.00 90.75 114 GLU A CA 1
ATOM 907 C C . GLU A 1 114 ? -21.907 -4.467 24.117 1.00 90.75 114 GLU A C 1
ATOM 909 O O . GLU A 1 114 ? -21.056 -4.751 24.971 1.00 90.75 114 GLU A O 1
ATOM 914 N N . ARG A 1 115 ? -21.682 -4.649 22.808 1.00 94.50 115 ARG A N 1
ATOM 915 C CA . ARG A 1 115 ? -20.472 -5.266 22.233 1.00 94.50 115 ARG A CA 1
ATOM 916 C C . ARG A 1 115 ? -19.384 -4.261 21.846 1.00 94.50 115 ARG A C 1
ATOM 918 O O . ARG A 1 115 ? -18.334 -4.680 21.356 1.00 94.50 115 ARG A O 1
ATOM 925 N N . ALA A 1 116 ? -19.586 -2.968 22.111 1.00 93.88 116 ALA A N 1
ATOM 926 C CA . ALA A 1 116 ? -18.707 -1.894 21.648 1.00 93.88 116 ALA A CA 1
ATOM 927 C C . ALA A 1 116 ? -17.216 -2.127 21.948 1.00 93.88 116 ALA A C 1
ATOM 929 O O . ALA A 1 116 ? -16.395 -2.020 21.045 1.00 93.88 116 ALA A O 1
ATOM 930 N N . ILE A 1 117 ? -16.847 -2.534 23.171 1.00 95.62 117 ILE A N 1
ATOM 931 C CA . ILE A 1 117 ? -15.435 -2.793 23.527 1.00 95.62 117 ILE A CA 1
ATOM 932 C C . ILE A 1 117 ? -14.810 -3.862 22.619 1.00 95.62 117 ILE A C 1
ATOM 934 O O . ILE A 1 117 ? -13.676 -3.704 22.170 1.00 95.62 117 ILE A O 1
ATOM 938 N N . THR A 1 118 ? -15.526 -4.955 22.353 1.00 97.06 118 THR A N 1
ATOM 939 C CA . THR A 1 118 ? -15.024 -6.055 21.520 1.00 97.06 118 THR A CA 1
ATOM 940 C C . THR A 1 118 ? -14.836 -5.604 20.076 1.00 97.06 118 THR A C 1
ATOM 942 O O . THR A 1 118 ? -13.799 -5.883 19.480 1.00 97.06 118 THR A O 1
ATOM 945 N N . LEU A 1 119 ? -15.801 -4.855 19.538 1.00 97.12 119 LEU A N 1
ATOM 946 C CA . LEU A 1 119 ? -15.763 -4.354 18.163 1.00 97.12 119 LEU A CA 1
ATOM 947 C C . LEU A 1 119 ? -14.670 -3.289 17.969 1.00 97.12 119 LEU A C 1
ATOM 949 O O . LEU A 1 119 ? -13.926 -3.343 16.994 1.00 97.12 119 LEU A O 1
ATOM 953 N N . LEU A 1 120 ? -14.493 -2.375 18.929 1.00 96.31 120 LEU A N 1
ATOM 954 C CA . LEU A 1 120 ? -13.419 -1.374 18.900 1.00 96.31 120 LEU A CA 1
ATOM 955 C C . LEU A 1 120 ? -12.026 -2.018 19.012 1.00 96.31 120 LEU A C 1
ATOM 957 O O . LEU A 1 120 ? -11.089 -1.588 18.343 1.00 96.31 120 LEU A O 1
ATOM 961 N N . LYS A 1 121 ? -11.876 -3.087 19.808 1.00 97.12 121 LYS A N 1
ATOM 962 C CA . LYS A 1 121 ? -10.631 -3.873 19.850 1.00 97.12 121 LYS A CA 1
ATOM 963 C C . LYS A 1 121 ? -10.346 -4.577 18.528 1.00 97.12 121 LYS A C 1
ATOM 965 O O . LYS A 1 121 ? -9.193 -4.632 18.109 1.00 97.12 121 LYS A O 1
ATOM 970 N N . GLU A 1 122 ? -11.376 -5.107 17.874 1.00 97.44 122 GLU A N 1
ATOM 971 C CA . GLU A 1 122 ? -11.226 -5.698 16.546 1.00 97.44 122 GLU A CA 1
ATOM 972 C C . GLU A 1 122 ? -10.772 -4.642 15.526 1.00 97.44 122 GLU A C 1
ATOM 974 O O . GLU A 1 122 ? -9.834 -4.897 14.768 1.00 97.44 122 GLU A O 1
ATOM 979 N N . LEU A 1 123 ? -11.360 -3.440 15.562 1.00 96.31 123 LEU A N 1
ATOM 980 C CA . LEU A 1 123 ? -10.952 -2.315 14.717 1.00 96.31 123 LEU A CA 1
ATOM 981 C C . LEU A 1 123 ? -9.479 -1.938 14.940 1.00 96.31 123 LEU A C 1
ATOM 983 O O . LEU A 1 123 ? -8.730 -1.820 13.974 1.00 96.31 123 LEU A O 1
ATOM 987 N N . LEU A 1 124 ? -9.020 -1.847 16.193 1.00 96.75 124 LEU A N 1
ATOM 988 C CA . LEU A 1 124 ? -7.596 -1.644 16.506 1.00 96.75 124 LEU A CA 1
ATOM 989 C C . LEU A 1 124 ? -6.703 -2.763 15.947 1.00 96.75 124 LEU A C 1
ATOM 991 O O . LEU A 1 124 ? -5.605 -2.505 15.457 1.00 96.75 124 LEU A O 1
ATOM 995 N N . GLY A 1 125 ? -7.174 -4.010 15.972 1.00 96.88 125 GLY A N 1
ATOM 996 C CA . GLY A 1 125 ? -6.477 -5.131 15.343 1.00 96.88 125 GLY A CA 1
ATOM 997 C C . GLY A 1 125 ? -6.358 -4.989 13.821 1.00 96.88 125 GLY A C 1
ATOM 998 O O . GLY A 1 125 ? -5.406 -5.495 13.229 1.00 96.88 125 GLY A O 1
ATOM 999 N N . TRP A 1 126 ? -7.294 -4.300 13.168 1.00 97.56 126 TRP A N 1
ATOM 1000 C CA . TRP A 1 126 ? -7.209 -3.984 11.741 1.00 97.56 126 TRP A CA 1
ATOM 1001 C C . TRP A 1 126 ? -6.229 -2.853 11.434 1.00 97.56 126 TRP A C 1
ATOM 1003 O O . TRP A 1 126 ? -5.510 -2.972 10.446 1.00 97.56 126 TRP A O 1
ATOM 1013 N N . TYR A 1 127 ? -6.096 -1.848 12.304 1.00 96.44 127 TYR A N 1
ATOM 1014 C CA . TYR A 1 127 ? -5.031 -0.843 12.179 1.00 96.44 127 TYR A CA 1
ATOM 1015 C C . TYR A 1 127 ? -3.639 -1.490 12.139 1.00 96.44 127 TYR A C 1
ATOM 1017 O O . TYR A 1 127 ? -2.836 -1.152 11.280 1.00 96.44 127 TYR A O 1
ATOM 1025 N N . ASN A 1 128 ? -3.375 -2.498 12.974 1.00 95.00 128 ASN A N 1
ATOM 1026 C CA . ASN A 1 128 ? -2.084 -3.203 12.956 1.00 95.00 128 ASN A CA 1
ATOM 1027 C C . ASN A 1 128 ? -1.869 -4.082 11.711 1.00 95.00 128 ASN A C 1
ATOM 1029 O O . ASN A 1 128 ? -0.732 -4.382 11.362 1.00 95.00 128 ASN A O 1
ATOM 1033 N N . ARG A 1 129 ? -2.947 -4.551 11.071 1.00 95.00 129 ARG A N 1
ATOM 1034 C CA . ARG A 1 129 ? -2.877 -5.521 9.962 1.00 95.00 129 ARG A CA 1
ATOM 1035 C C . ARG A 1 129 ? -2.977 -4.887 8.582 1.00 95.00 129 ARG A C 1
ATOM 1037 O O . ARG A 1 129 ? -2.489 -5.480 7.630 1.00 95.00 129 ARG A O 1
ATOM 1044 N N . CYS A 1 130 ? -3.660 -3.752 8.462 1.00 96.44 130 CYS A N 1
ATOM 1045 C CA . CYS A 1 130 ? -4.074 -3.194 7.176 1.00 96.44 130 CYS A CA 1
ATOM 1046 C C . CYS A 1 130 ? -4.150 -1.655 7.191 1.00 96.44 130 CYS A C 1
ATOM 1048 O O . CYS A 1 130 ? -4.999 -1.072 6.519 1.00 96.44 130 CYS A O 1
ATOM 1050 N N . TYR A 1 131 ? -3.274 -0.989 7.958 1.00 96.19 131 TYR A N 1
ATOM 1051 C CA . TYR A 1 131 ? -3.236 0.476 8.099 1.00 96.19 131 TYR A CA 1
ATOM 1052 C C . TYR A 1 131 ? -3.422 1.251 6.780 1.00 96.19 131 TYR A C 1
ATOM 1054 O O . TYR A 1 131 ? -4.287 2.128 6.748 1.00 96.19 131 TYR A O 1
ATOM 1062 N N . PRO A 1 132 ? -2.703 0.929 5.679 1.00 94.50 132 PRO A N 1
ATOM 1063 C CA . PRO A 1 132 ? -2.809 1.708 4.448 1.00 94.50 132 PRO A CA 1
ATOM 1064 C C . PRO A 1 132 ? -4.225 1.728 3.867 1.00 94.50 132 PRO A C 1
ATOM 1066 O O . PRO A 1 132 ? -4.687 2.768 3.414 1.00 94.50 132 PRO A O 1
ATOM 1069 N N . VAL A 1 133 ? -4.942 0.603 3.940 1.00 96.06 133 VAL A N 1
ATOM 1070 C CA . VAL A 1 133 ? -6.321 0.511 3.442 1.00 96.06 133 VAL A CA 1
ATOM 1071 C C . VAL A 1 133 ? -7.265 1.319 4.326 1.00 96.06 133 VAL A C 1
ATOM 1073 O O . VAL A 1 133 ? -8.103 2.053 3.813 1.00 96.06 133 VAL A O 1
ATOM 1076 N N . LEU A 1 134 ? -7.123 1.225 5.653 1.00 96.12 134 LEU A N 1
ATOM 1077 C CA . LEU A 1 134 ? -7.986 1.966 6.577 1.00 96.12 134 LEU A CA 1
ATOM 1078 C C . LEU A 1 134 ? -7.839 3.479 6.370 1.00 96.12 134 LEU A C 1
ATOM 1080 O O . LEU A 1 134 ? -8.840 4.186 6.315 1.00 96.12 134 LEU A O 1
ATOM 1084 N N . VAL A 1 135 ? -6.610 3.972 6.243 1.00 95.81 135 VAL A N 1
ATOM 1085 C CA . VAL A 1 135 ? -6.336 5.414 6.249 1.00 95.81 135 VAL A CA 1
ATOM 1086 C C . VAL A 1 135 ? -6.426 6.026 4.857 1.00 95.81 135 VAL A C 1
ATOM 1088 O O . VAL A 1 135 ? -7.112 7.029 4.680 1.00 95.81 135 VAL A O 1
ATOM 1091 N N . TYR A 1 136 ? -5.761 5.438 3.862 1.00 92.88 136 TYR A N 1
ATOM 1092 C CA . TYR A 1 136 ? -5.628 6.065 2.544 1.00 92.88 136 TYR A CA 1
ATOM 1093 C C . TYR A 1 136 ? -6.771 5.717 1.593 1.00 92.88 136 TYR A C 1
ATOM 1095 O O . TYR A 1 136 ? -7.139 6.549 0.772 1.00 92.88 136 TYR A O 1
ATOM 1103 N N . GLU A 1 137 ? -7.352 4.519 1.705 1.00 92.31 137 GLU A N 1
ATOM 1104 C CA . GLU A 1 137 ? -8.475 4.119 0.844 1.00 92.31 137 GLU A CA 1
ATOM 1105 C C . GLU A 1 137 ? -9.832 4.404 1.495 1.00 92.31 137 GLU A C 1
ATOM 1107 O O . GLU A 1 137 ? -10.742 4.905 0.840 1.00 92.31 137 GLU A O 1
ATOM 1112 N N . MET A 1 138 ? -9.988 4.077 2.782 1.00 92.69 138 MET A N 1
ATOM 1113 C CA . MET A 1 138 ? -11.267 4.208 3.493 1.00 92.69 138 MET A CA 1
ATOM 1114 C C . MET A 1 138 ? -11.422 5.528 4.257 1.00 92.69 138 MET A C 1
ATOM 1116 O O . MET A 1 138 ? -12.505 5.802 4.772 1.00 92.69 138 MET A O 1
ATOM 1120 N N . GLY A 1 139 ? -10.363 6.335 4.359 1.00 93.38 139 GLY A N 1
ATOM 1121 C CA . GLY A 1 139 ? -10.414 7.647 5.004 1.00 93.38 139 GLY A CA 1
ATOM 1122 C C . GLY A 1 139 ? -10.629 7.608 6.520 1.00 93.38 139 GLY A C 1
ATOM 1123 O O . GLY A 1 139 ? -11.129 8.579 7.089 1.00 93.38 139 GLY A O 1
ATOM 1124 N N . LEU A 1 140 ? -10.290 6.504 7.198 1.00 93.00 140 LEU A N 1
ATOM 1125 C CA . LEU A 1 140 ? -10.295 6.483 8.659 1.00 93.00 140 LEU A CA 1
ATOM 1126 C C . LEU A 1 140 ? -9.171 7.383 9.207 1.00 93.00 140 LEU A C 1
ATOM 1128 O O . LEU A 1 140 ? -8.129 7.535 8.564 1.00 93.00 140 LEU A O 1
ATOM 1132 N N . PRO A 1 141 ? -9.335 7.945 10.420 1.00 93.88 141 PRO A N 1
ATOM 1133 C CA . PRO A 1 141 ? -8.295 8.747 11.048 1.00 93.88 141 PRO A CA 1
ATOM 1134 C C . PRO A 1 141 ? -6.960 7.987 11.146 1.00 93.88 141 PRO A C 1
ATOM 1136 O O . PRO A 1 141 ? -6.969 6.807 11.513 1.00 93.88 141 PRO A O 1
ATOM 1139 N N . PRO A 1 142 ? -5.820 8.644 10.859 1.00 94.06 142 PRO A N 1
ATOM 1140 C CA . PRO A 1 142 ? -4.504 8.009 10.911 1.00 94.06 142 PRO A CA 1
ATOM 1141 C C . PRO A 1 142 ? -4.091 7.621 12.333 1.00 94.06 142 PRO A C 1
ATOM 1143 O O . PRO A 1 142 ? -3.424 6.611 12.526 1.00 94.06 142 PRO A O 1
ATOM 1146 N N . ASP A 1 143 ? -4.507 8.392 13.336 1.00 94.94 143 ASP A N 1
ATOM 1147 C CA . ASP A 1 143 ? -4.237 8.087 14.738 1.00 94.94 143 ASP A CA 1
ATOM 1148 C C . ASP A 1 143 ? -5.340 7.179 15.327 1.00 94.94 143 ASP A C 1
ATOM 1150 O O . ASP A 1 143 ? -6.496 7.610 15.413 1.00 94.94 143 ASP A O 1
ATOM 1154 N N . PRO A 1 144 ? -5.023 5.936 15.752 1.00 94.38 144 PRO A N 1
ATOM 1155 C CA . PRO A 1 144 ? -5.978 5.045 16.403 1.00 94.38 144 PRO A CA 1
ATOM 1156 C C . PRO A 1 144 ? -6.142 5.296 17.915 1.00 94.38 144 PRO A C 1
ATOM 1158 O O . PRO A 1 144 ? -6.989 4.653 18.544 1.00 94.38 144 PRO A O 1
ATOM 1161 N N . ASP A 1 145 ? -5.370 6.190 18.544 1.00 94.25 145 ASP A N 1
ATOM 1162 C CA . ASP A 1 145 ? -5.457 6.448 19.989 1.00 94.25 145 ASP A CA 1
ATOM 1163 C C . ASP A 1 145 ? -6.839 6.910 20.489 1.00 94.25 145 ASP A C 1
ATOM 1165 O O . ASP A 1 145 ? -7.236 6.477 21.580 1.00 94.25 145 ASP A O 1
ATOM 1169 N N . PRO A 1 146 ? -7.639 7.696 19.740 1.00 94.81 146 PRO A N 1
ATOM 1170 C CA . PRO A 1 146 ? -9.012 8.009 20.134 1.00 94.81 146 PRO A CA 1
ATOM 1171 C C . PRO A 1 146 ? -9.868 6.758 20.382 1.00 94.81 146 PRO A C 1
ATOM 1173 O O . PRO A 1 146 ? -10.659 6.729 21.323 1.00 94.81 146 PRO A O 1
ATOM 1176 N N . ILE A 1 147 ? -9.653 5.681 19.615 1.00 94.50 147 ILE A N 1
ATOM 1177 C CA . ILE A 1 147 ? -10.364 4.405 19.796 1.00 94.50 147 ILE A CA 1
ATOM 1178 C C . ILE A 1 147 ? -9.967 3.752 21.127 1.00 94.50 147 ILE A C 1
ATOM 1180 O O . ILE A 1 147 ? -10.812 3.207 21.841 1.00 94.50 147 ILE A O 1
ATOM 1184 N N . ARG A 1 148 ? -8.683 3.828 21.504 1.00 94.75 148 ARG A N 1
ATOM 1185 C CA . ARG A 1 148 ? -8.196 3.316 22.797 1.00 94.75 148 ARG A CA 1
ATOM 1186 C C . ARG A 1 148 ? -8.816 4.082 23.963 1.00 94.75 148 ARG A C 1
ATOM 1188 O O . ARG A 1 148 ? -9.267 3.458 24.922 1.00 94.75 148 ARG A O 1
ATOM 1195 N N . ARG A 1 149 ? -8.898 5.414 23.861 1.00 95.31 149 ARG A N 1
ATOM 1196 C CA . ARG A 1 149 ? -9.551 6.265 24.872 1.00 95.31 149 ARG A CA 1
ATOM 1197 C C . ARG A 1 149 ? -11.035 5.932 25.008 1.00 95.31 149 ARG A C 1
ATOM 1199 O O . ARG A 1 149 ? -11.503 5.735 26.125 1.00 95.31 149 ARG A O 1
ATOM 1206 N N . GLN A 1 150 ? -11.734 5.746 23.889 1.00 94.12 150 GLN A N 1
ATOM 1207 C CA . GLN A 1 150 ? -13.142 5.350 23.885 1.00 94.12 150 GLN A CA 1
ATOM 1208 C C . GLN A 1 150 ? -13.371 4.008 24.603 1.00 94.12 150 GLN A C 1
ATOM 1210 O O . GLN A 1 150 ? -14.324 3.863 25.368 1.00 94.12 150 GLN A O 1
ATOM 1215 N N . ILE A 1 151 ? -12.488 3.021 24.411 1.00 95.31 151 ILE A N 1
ATOM 1216 C CA . ILE A 1 151 ? -12.564 1.742 25.137 1.00 95.31 151 ILE A CA 1
ATOM 1217 C C . ILE A 1 151 ? -12.445 1.956 26.654 1.00 95.31 151 ILE A C 1
ATOM 1219 O O . ILE A 1 151 ? -13.218 1.367 27.414 1.00 95.31 151 ILE A O 1
ATOM 1223 N N . GLU A 1 152 ? -11.498 2.784 27.100 1.00 95.62 152 GLU A N 1
ATOM 1224 C CA . GLU A 1 152 ? -11.297 3.081 28.524 1.00 95.62 152 GLU A CA 1
ATOM 1225 C C . GLU A 1 152 ? -12.475 3.848 29.139 1.00 95.62 152 GLU A C 1
ATOM 1227 O O . GLU A 1 152 ? -12.905 3.544 30.253 1.00 95.62 152 GLU A O 1
ATOM 1232 N N . GLU A 1 153 ? -13.066 4.787 28.404 1.00 94.19 153 GLU A N 1
ATOM 1233 C CA . GLU A 1 153 ? -14.270 5.500 28.838 1.00 94.19 153 GLU A CA 1
ATOM 1234 C C . GLU A 1 153 ? -15.459 4.553 29.022 1.00 94.19 153 GLU A C 1
ATOM 1236 O O . GLU A 1 153 ? -16.110 4.578 30.070 1.00 94.19 153 GLU A O 1
ATOM 1241 N N . ILE A 1 154 ? -15.703 3.655 28.061 1.00 92.81 154 ILE A N 1
ATOM 1242 C CA . ILE A 1 154 ? -16.784 2.663 28.164 1.00 92.81 154 ILE A CA 1
ATOM 1243 C C . ILE A 1 154 ? -16.550 1.736 29.366 1.00 92.81 154 ILE A C 1
ATOM 1245 O O . ILE A 1 154 ? -17.497 1.394 30.078 1.00 92.81 154 ILE A O 1
ATOM 1249 N N . ARG A 1 155 ? -15.297 1.337 29.630 1.00 93.06 155 ARG A N 1
ATOM 1250 C CA . ARG A 1 155 ? -14.940 0.531 30.811 1.00 93.06 155 ARG A CA 1
ATOM 1251 C C . ARG A 1 155 ? -15.279 1.254 32.112 1.00 93.06 155 ARG A C 1
ATOM 1253 O O . ARG A 1 155 ? -15.928 0.660 32.970 1.00 93.06 155 ARG A O 1
ATOM 1260 N N . ARG A 1 156 ? -14.903 2.530 32.236 1.00 92.38 156 ARG A N 1
ATOM 1261 C CA . ARG A 1 156 ? -15.204 3.356 33.418 1.00 92.38 156 ARG A CA 1
ATOM 1262 C C . ARG A 1 156 ? -16.705 3.529 33.632 1.00 92.38 156 ARG A C 1
ATOM 1264 O O . ARG A 1 156 ? -17.188 3.342 34.743 1.00 92.38 156 ARG A O 1
ATOM 1271 N N . GLN A 1 157 ? -17.458 3.820 32.571 1.00 89.25 157 GLN A N 1
ATOM 1272 C CA . GLN A 1 157 ? -18.913 3.985 32.654 1.00 89.25 157 GLN A CA 1
ATOM 1273 C C . GLN A 1 157 ? -19.628 2.709 33.114 1.00 89.25 157 GLN A C 1
ATOM 1275 O O . GLN A 1 157 ? -20.591 2.789 33.873 1.00 89.25 157 GLN A O 1
ATOM 1280 N N . ARG A 1 158 ? -19.165 1.534 32.668 1.00 87.94 158 ARG A N 1
ATOM 1281 C CA . ARG A 1 158 ? -19.709 0.242 33.113 1.00 87.94 158 ARG A CA 1
ATOM 1282 C C . ARG A 1 158 ? -19.320 -0.079 34.556 1.00 87.94 158 ARG A C 1
ATOM 1284 O O . ARG A 1 158 ? -20.154 -0.595 35.285 1.00 87.94 158 ARG A O 1
ATOM 1291 N N . GLY A 1 159 ? -18.096 0.256 34.965 1.00 82.94 159 GLY A N 1
ATOM 1292 C CA . GLY A 1 159 ? -17.623 0.071 36.340 1.00 82.94 159 GLY A CA 1
ATOM 1293 C C . GLY A 1 159 ? -18.354 0.938 37.367 1.00 82.94 159 GLY A C 1
ATOM 1294 O O . GLY A 1 159 ? -18.593 0.472 38.466 1.00 82.94 159 GLY A O 1
ATOM 1295 N N . ASN A 1 160 ? -18.766 2.154 36.995 1.00 76.44 160 ASN A N 1
ATOM 1296 C CA . ASN A 1 160 ? -19.528 3.055 37.872 1.00 76.44 160 ASN A CA 1
ATOM 1297 C C . ASN A 1 160 ? -21.042 2.756 37.919 1.00 76.44 160 ASN A C 1
ATOM 1299 O O . ASN A 1 160 ? -21.764 3.402 38.675 1.00 76.44 160 ASN A O 1
ATOM 1303 N N . ARG A 1 161 ? -21.543 1.862 37.055 1.00 64.75 161 ARG A N 1
ATOM 1304 C CA . ARG A 1 161 ? -22.963 1.463 36.982 1.00 64.75 161 ARG A CA 1
ATOM 1305 C C . ARG A 1 161 ? -23.271 0.147 37.705 1.00 64.75 161 ARG A C 1
ATOM 1307 O O . ARG A 1 161 ? -24.450 -0.179 37.823 1.00 64.75 161 ARG A O 1
ATOM 1314 N N . ASN A 1 162 ? -22.243 -0.578 38.140 1.00 51.25 162 ASN A N 1
ATOM 1315 C CA . ASN A 1 162 ? -22.334 -1.755 39.008 1.00 51.25 162 ASN A CA 1
ATOM 1316 C C . ASN A 1 162 ? -21.995 -1.366 40.446 1.00 51.25 162 ASN A C 1
ATOM 1318 O O . ASN A 1 162 ? -22.501 -2.060 41.351 1.00 51.25 162 ASN A O 1
#